Protein AF-A0A1V3MZX0-F1 (afdb_monomer_lite)

Secondary structure (DSSP, 8-state):
--HHHHHHHHHHHHHHTTGGG-S-HHHHHHHHHHHHHHHHHHHHHHHHTTS-THHHHHHHHHHHHHHHHTT--SSTT--HHHHHHHHHHHHHHHHHHHHHHHHHSSS-SS-TTTSSS--

Radius of gyration: 15.43 Å; chains: 1; bounding box: 36×32×39 Å

Structure (mmCIF, N/CA/C/O backbone):
data_AF-A0A1V3MZX0-F1
#
_entry.id   AF-A0A1V3MZX0-F1
#
loop_
_atom_site.group_PDB
_atom_site.id
_atom_site.type_symbol
_atom_site.label_atom_id
_atom_site.label_a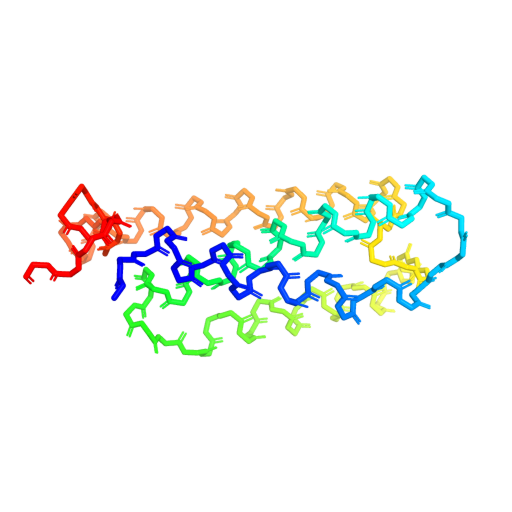lt_id
_atom_site.label_comp_id
_atom_site.label_asym_id
_atom_site.label_entity_id
_atom_site.label_seq_id
_atom_site.pdbx_PDB_ins_code
_atom_site.Cartn_x
_atom_site.Cartn_y
_atom_site.Cartn_z
_atom_site.occupancy
_atom_site.B_iso_or_equiv
_atom_site.auth_seq_id
_atom_site.auth_comp_id
_atom_site.auth_asym_id
_atom_site.auth_atom_id
_atom_site.pdbx_PDB_model_num
ATOM 1 N N . MET A 1 1 ? 1.255 9.428 15.762 1.00 76.06 1 MET A N 1
ATOM 2 C CA . MET A 1 1 ? 0.801 9.698 14.376 1.00 76.06 1 MET A CA 1
ATOM 3 C C . MET A 1 1 ? -0.528 8.984 14.148 1.00 76.06 1 MET A C 1
ATOM 5 O O . MET A 1 1 ? -0.740 7.953 14.776 1.00 76.06 1 MET A O 1
ATOM 9 N N . GLY A 1 2 ? -1.449 9.545 13.361 1.00 90.81 2 GLY A N 1
ATOM 10 C CA . GLY A 1 2 ? -2.635 8.816 12.887 1.00 90.81 2 GLY A CA 1
ATOM 11 C C . GLY A 1 2 ? -2.320 7.911 11.697 1.00 90.81 2 GLY A C 1
ATOM 12 O O . GLY A 1 2 ? -1.175 7.845 11.253 1.00 90.81 2 GLY A O 1
ATOM 13 N N . PHE A 1 3 ? -3.342 7.231 11.185 1.00 93.62 3 PHE A N 1
ATOM 14 C CA . PHE A 1 3 ? -3.218 6.271 10.091 1.00 93.62 3 PHE A CA 1
ATOM 15 C C . PHE A 1 3 ? -2.620 6.875 8.810 1.00 93.62 3 PHE A C 1
ATOM 17 O O . PHE A 1 3 ? -1.654 6.327 8.292 1.00 93.62 3 PHE A O 1
ATOM 24 N N . ILE A 1 4 ? -3.129 8.021 8.334 1.00 94.31 4 ILE A N 1
ATOM 25 C CA . ILE A 1 4 ? -2.672 8.660 7.085 1.00 94.31 4 ILE A CA 1
ATOM 26 C C . ILE A 1 4 ? -1.172 8.995 7.120 1.00 94.31 4 ILE A C 1
ATOM 28 O O . ILE A 1 4 ? -0.445 8.510 6.256 1.00 94.31 4 ILE A O 1
ATOM 32 N N . PRO A 1 5 ? -0.657 9.786 8.084 1.00 93.69 5 PRO A N 1
ATOM 33 C CA . PRO A 1 5 ? 0.763 10.133 8.078 1.00 93.69 5 PRO A CA 1
ATOM 34 C C . PRO A 1 5 ? 1.669 8.906 8.248 1.00 93.69 5 PRO A C 1
ATOM 36 O O . PRO A 1 5 ? 2.738 8.861 7.648 1.00 93.69 5 PRO A O 1
ATOM 39 N N . ALA A 1 6 ? 1.240 7.897 9.015 1.00 94.19 6 ALA A N 1
ATOM 40 C CA . ALA A 1 6 ? 2.012 6.669 9.189 1.00 94.19 6 ALA A CA 1
ATOM 41 C C . ALA A 1 6 ? 2.088 5.843 7.894 1.00 94.19 6 ALA A C 1
ATOM 43 O O . ALA A 1 6 ? 3.171 5.400 7.503 1.00 94.19 6 ALA A O 1
ATOM 44 N N . ILE A 1 7 ? 0.955 5.651 7.211 1.00 96.38 7 ILE A N 1
ATOM 45 C CA . ILE A 1 7 ? 0.919 4.822 6.008 1.00 96.38 7 ILE A CA 1
ATOM 46 C C . ILE A 1 7 ? 1.583 5.514 4.820 1.00 96.38 7 ILE A C 1
ATOM 48 O O . ILE A 1 7 ? 2.358 4.884 4.119 1.00 96.38 7 ILE A O 1
ATOM 52 N N . LEU A 1 8 ? 1.395 6.826 4.646 1.00 96.50 8 LEU A N 1
ATOM 53 C CA . LEU A 1 8 ? 2.046 7.554 3.554 1.00 96.50 8 LEU A CA 1
ATOM 54 C C . LEU A 1 8 ? 3.570 7.578 3.712 1.00 96.50 8 LEU A C 1
ATOM 56 O O . LEU A 1 8 ? 4.277 7.354 2.735 1.00 96.50 8 LEU A O 1
ATOM 60 N N . ALA A 1 9 ? 4.081 7.799 4.929 1.00 96.12 9 ALA A N 1
ATOM 61 C CA . ALA A 1 9 ? 5.523 7.798 5.174 1.00 96.12 9 ALA A CA 1
ATOM 62 C C . ALA A 1 9 ? 6.152 6.430 4.869 1.00 96.12 9 ALA A C 1
ATOM 64 O O . ALA A 1 9 ? 7.171 6.347 4.187 1.00 96.12 9 ALA A O 1
ATOM 65 N N . THR A 1 10 ? 5.521 5.350 5.337 1.00 96.00 10 THR A N 1
ATOM 66 C CA . THR A 1 10 ? 6.020 3.986 5.108 1.00 96.00 10 THR A CA 1
ATOM 67 C C . THR A 1 10 ? 5.904 3.568 3.644 1.00 96.00 10 THR A C 1
ATOM 69 O O . THR A 1 10 ? 6.866 3.037 3.092 1.00 96.00 10 THR A O 1
ATOM 72 N N . SER A 1 11 ? 4.785 3.870 2.982 1.00 97.94 11 SER A N 1
ATOM 73 C CA . SER A 1 11 ? 4.590 3.568 1.561 1.00 97.94 11 SER A CA 1
ATOM 74 C C . SER A 1 11 ? 5.523 4.353 0.650 1.00 97.94 11 SER A C 1
ATOM 76 O O . SER A 1 11 ? 5.980 3.808 -0.351 1.00 97.94 11 SER A O 1
ATOM 78 N N . PHE A 1 12 ? 5.867 5.593 1.006 1.00 98.12 12 PHE A N 1
ATO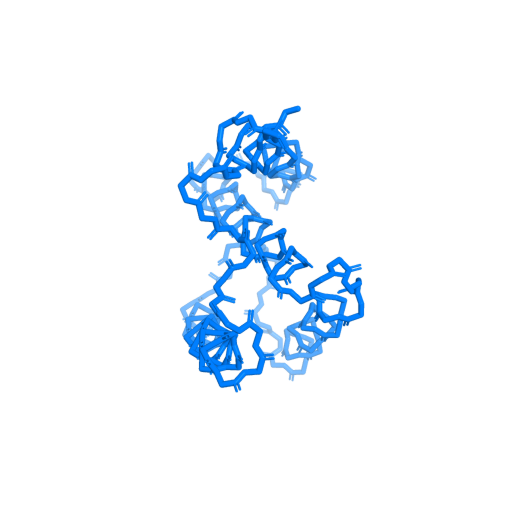M 79 C CA . PHE A 1 12 ? 6.831 6.387 0.247 1.00 98.12 12 PHE A CA 1
ATOM 80 C C . PHE A 1 12 ? 8.230 5.762 0.280 1.00 98.12 12 PHE A C 1
ATOM 82 O O . PHE A 1 12 ? 8.824 5.532 -0.770 1.00 98.12 12 PHE A O 1
ATOM 89 N N . VAL A 1 13 ? 8.729 5.411 1.472 1.00 98.06 13 VAL A N 1
ATOM 90 C CA . VAL A 1 13 ? 10.026 4.727 1.618 1.00 98.06 13 VAL A CA 1
ATOM 91 C C . VAL A 1 13 ? 10.016 3.388 0.882 1.00 98.06 13 VAL A C 1
ATOM 93 O O . VAL A 1 13 ? 10.955 3.084 0.152 1.00 98.06 13 VAL A O 1
ATOM 96 N N . PHE A 1 14 ? 8.942 2.608 1.020 1.00 97.38 14 PHE A N 1
ATOM 97 C CA . PHE A 1 14 ? 8.810 1.323 0.337 1.00 97.38 14 PHE A CA 1
ATOM 98 C C . PHE A 1 14 ? 8.875 1.464 -1.189 1.00 97.38 14 PHE A C 1
ATOM 100 O O . PHE A 1 14 ? 9.594 0.709 -1.837 1.00 97.38 14 PHE A O 1
ATOM 107 N N . ALA A 1 15 ? 8.178 2.446 -1.761 1.00 97.75 15 ALA A N 1
ATOM 108 C CA . ALA A 1 15 ? 8.179 2.678 -3.202 1.00 97.75 15 ALA A CA 1
ATOM 109 C C . ALA A 1 15 ? 9.548 3.139 -3.729 1.00 97.75 15 ALA A C 1
ATOM 111 O O . ALA A 1 15 ? 9.991 2.671 -4.775 1.00 97.75 15 ALA A O 1
ATOM 112 N N . LEU A 1 16 ? 10.265 3.988 -2.980 1.00 97.75 16 LEU A N 1
ATOM 113 C CA . LEU A 1 16 ? 11.635 4.388 -3.328 1.00 97.75 16 LEU A CA 1
ATOM 114 C C . LEU A 1 16 ? 12.587 3.191 -3.400 1.00 97.75 16 LEU A C 1
ATOM 116 O O . LEU A 1 16 ? 13.413 3.116 -4.307 1.00 97.75 16 LEU A O 1
ATOM 120 N N . LEU A 1 17 ? 12.439 2.230 -2.485 1.00 97.62 17 LEU A N 1
ATOM 121 C CA . LEU A 1 17 ? 13.242 1.007 -2.470 1.00 97.62 17 LEU A CA 1
ATOM 122 C C . LEU A 1 17 ? 12.987 0.089 -3.674 1.00 97.62 17 LEU A C 1
ATOM 124 O O . LEU A 1 17 ? 13.724 -0.874 -3.823 1.00 97.62 17 LEU A O 1
ATOM 128 N N . HIS A 1 18 ? 11.988 0.359 -4.520 1.00 96.12 18 HIS A N 1
ATOM 129 C CA . HIS A 1 18 ? 11.704 -0.421 -5.732 1.00 96.12 18 HIS A CA 1
ATOM 130 C C . HIS A 1 18 ? 12.189 0.250 -7.020 1.00 96.12 18 HIS A C 1
ATOM 132 O O . HIS A 1 18 ? 12.179 -0.381 -8.073 1.00 96.12 18 HIS A O 1
ATOM 138 N N . LEU A 1 19 ? 12.678 1.492 -6.959 1.00 96.38 19 LEU A N 1
ATOM 139 C CA . LEU A 1 19 ? 13.169 2.211 -8.140 1.00 96.38 19 LEU A CA 1
ATOM 140 C C . LEU A 1 19 ? 14.431 1.587 -8.763 1.00 96.38 19 LEU A C 1
ATOM 142 O O . LEU A 1 19 ? 14.828 1.988 -9.846 1.00 96.38 19 LEU A O 1
ATOM 146 N N . TYR A 1 20 ? 15.061 0.592 -8.130 1.00 95.25 20 TYR A N 1
ATOM 147 C CA . TYR A 1 20 ? 16.172 -0.145 -8.747 1.00 95.25 20 TYR A CA 1
ATOM 148 C C . TYR A 1 20 ? 15.733 -1.047 -9.916 1.00 95.25 20 TYR A C 1
ATOM 150 O O . TYR A 1 20 ? 16.590 -1.551 -10.635 1.00 95.25 20 TYR A O 1
ATOM 158 N N . GLN A 1 21 ? 14.425 -1.278 -10.092 1.00 92.69 21 GLN A N 1
ATOM 159 C CA . GLN A 1 21 ? 13.886 -2.215 -11.084 1.00 92.69 21 GLN A CA 1
ATOM 160 C C . GLN A 1 21 ? 13.963 -1.721 -12.535 1.00 92.69 21 GLN A C 1
ATOM 162 O O . GLN A 1 21 ? 13.803 -2.525 -13.443 1.00 92.69 21 GLN A O 1
ATOM 167 N N . SER A 1 22 ? 14.200 -0.431 -12.774 1.00 95.31 22 SER A N 1
ATOM 168 C CA . SER A 1 22 ? 14.344 0.113 -14.127 1.00 95.31 22 SER A CA 1
ATOM 169 C C . SER A 1 22 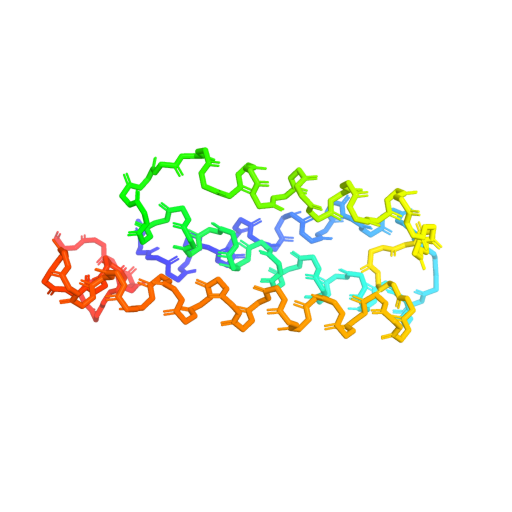? 15.270 1.330 -14.132 1.00 95.31 22 SER A C 1
ATOM 171 O O . SER A 1 22 ? 15.708 1.803 -13.085 1.00 95.31 22 SER A O 1
ATOM 173 N N . GLN A 1 23 ? 15.605 1.820 -15.320 1.00 94.75 23 GLN A N 1
ATOM 174 C CA . GLN A 1 23 ? 16.236 3.125 -15.543 1.00 94.75 23 GLN A CA 1
ATOM 175 C C . GLN A 1 23 ? 15.370 4.024 -16.442 1.00 94.75 23 GLN A C 1
ATOM 177 O O . GLN A 1 23 ? 15.693 5.197 -16.625 1.00 94.75 23 GLN A O 1
ATOM 182 N N . ASP A 1 24 ? 14.268 3.498 -16.989 1.00 95.81 24 ASP A N 1
ATOM 183 C CA . ASP A 1 24 ? 13.329 4.266 -17.798 1.00 95.81 24 ASP A CA 1
ATOM 184 C C . ASP A 1 24 ? 12.416 5.122 -16.895 1.00 95.81 24 ASP A C 1
ATOM 186 O O . ASP A 1 24 ? 11.753 4.583 -16.004 1.00 95.81 24 ASP A O 1
ATOM 190 N N . PRO A 1 25 ? 12.335 6.452 -17.093 1.00 95.19 25 PRO A N 1
ATOM 191 C CA . PRO A 1 25 ? 11.546 7.324 -16.223 1.00 95.19 25 PRO A CA 1
ATOM 192 C C . PRO A 1 25 ? 10.051 6.990 -16.166 1.00 95.19 25 PRO A C 1
ATOM 194 O O . PRO A 1 25 ? 9.424 7.180 -15.120 1.00 95.19 25 PRO A O 1
ATOM 197 N N . MET A 1 26 ? 9.465 6.518 -17.270 1.00 94.69 26 MET A N 1
ATOM 198 C CA . MET A 1 26 ? 8.047 6.167 -17.320 1.00 94.69 26 MET A CA 1
ATOM 199 C C . MET A 1 26 ? 7.796 4.873 -16.548 1.00 94.69 26 MET A C 1
ATOM 201 O O . MET A 1 26 ? 6.882 4.806 -15.723 1.00 94.69 26 MET A O 1
ATOM 205 N N . GLU A 1 27 ? 8.635 3.863 -16.758 1.00 93.38 27 GLU A N 1
ATOM 206 C CA . GLU A 1 27 ? 8.551 2.602 -16.028 1.00 93.38 27 GLU A CA 1
ATOM 207 C C . GLU A 1 27 ? 8.783 2.806 -14.526 1.00 93.38 27 GLU A C 1
ATOM 209 O O . GLU A 1 27 ? 8.029 2.287 -13.704 1.00 93.38 27 GLU A O 1
ATOM 214 N N . LEU A 1 28 ? 9.747 3.649 -14.147 1.00 96.38 28 LEU A N 1
ATOM 215 C CA . LEU A 1 28 ? 9.989 4.028 -12.754 1.00 96.38 28 LEU A CA 1
ATOM 216 C C . LEU A 1 28 ? 8.773 4.694 -12.106 1.00 96.38 28 LEU A C 1
ATOM 218 O O . LEU A 1 28 ? 8.445 4.383 -10.959 1.00 96.38 28 LEU A O 1
ATOM 222 N N . ALA A 1 29 ? 8.068 5.570 -12.827 1.00 96.31 29 ALA A N 1
ATOM 223 C CA . ALA A 1 29 ? 6.837 6.178 -12.328 1.00 96.31 29 ALA A CA 1
ATOM 224 C C . ALA A 1 29 ? 5.739 5.125 -12.084 1.00 96.31 29 ALA A C 1
ATOM 226 O O . ALA A 1 29 ? 5.019 5.198 -11.079 1.00 96.31 29 ALA A O 1
ATOM 227 N N . LEU A 1 30 ? 5.635 4.119 -12.959 1.00 94.25 30 LEU A N 1
ATOM 228 C CA . LEU A 1 30 ? 4.694 3.004 -12.816 1.00 94.25 30 LEU A CA 1
ATOM 229 C C . LEU A 1 30 ? 5.069 2.077 -11.654 1.00 94.25 30 LEU A C 1
ATOM 231 O O . LEU A 1 30 ? 4.197 1.740 -10.847 1.00 94.25 30 LEU A O 1
ATOM 235 N N . ILE A 1 31 ? 6.346 1.711 -11.518 1.00 95.38 31 ILE A N 1
ATOM 236 C CA . ILE A 1 31 ? 6.876 0.914 -10.402 1.00 95.38 31 ILE A CA 1
ATOM 237 C C . ILE A 1 31 ? 6.611 1.632 -9.080 1.00 95.38 31 ILE A C 1
ATOM 239 O O . ILE A 1 31 ? 6.041 1.040 -8.159 1.00 95.38 31 ILE A O 1
ATOM 243 N N . PHE A 1 32 ? 6.960 2.919 -8.992 1.00 97.56 32 PHE A N 1
ATOM 244 C CA . PHE A 1 32 ? 6.728 3.731 -7.801 1.00 97.56 32 PHE A CA 1
ATOM 245 C C . PHE A 1 32 ? 5.249 3.741 -7.427 1.00 97.56 32 PHE A C 1
ATOM 247 O O . PHE A 1 32 ? 4.885 3.388 -6.310 1.00 97.56 32 PHE A O 1
ATOM 254 N N . THR A 1 33 ? 4.380 4.105 -8.371 1.00 96.31 33 THR A N 1
ATOM 255 C CA . THR A 1 33 ? 2.940 4.236 -8.117 1.00 96.31 33 THR A CA 1
ATOM 256 C C . THR A 1 33 ? 2.333 2.901 -7.693 1.00 96.31 33 THR A C 1
ATOM 258 O O . THR A 1 33 ? 1.576 2.839 -6.724 1.00 96.31 33 THR A O 1
ATOM 261 N N . THR A 1 34 ? 2.703 1.813 -8.369 1.00 94.19 34 THR A N 1
ATOM 262 C CA . THR A 1 34 ? 2.188 0.472 -8.077 1.00 94.19 34 THR A CA 1
ATOM 263 C C . THR A 1 34 ? 2.616 -0.007 -6.694 1.00 94.19 34 THR A C 1
ATOM 265 O O . THR A 1 34 ? 1.783 -0.459 -5.907 1.00 94.19 34 THR A O 1
ATOM 268 N N . THR A 1 35 ? 3.901 0.112 -6.366 1.00 96.06 35 THR A N 1
ATOM 269 C CA . THR A 1 35 ? 4.447 -0.348 -5.080 1.00 96.06 35 THR A CA 1
ATOM 270 C C . THR A 1 35 ? 3.996 0.541 -3.923 1.00 96.06 35 THR A C 1
ATOM 272 O O . THR A 1 35 ? 3.673 0.029 -2.850 1.00 96.06 35 THR A O 1
ATOM 275 N N . PHE A 1 36 ? 3.860 1.850 -4.154 1.00 98.19 36 PHE A N 1
ATOM 276 C CA . PHE A 1 36 ? 3.280 2.799 -3.207 1.00 98.19 36 PHE A CA 1
ATOM 277 C C . PHE A 1 36 ? 1.836 2.425 -2.859 1.00 98.19 36 PHE A C 1
ATOM 279 O O . PHE A 1 36 ? 1.514 2.214 -1.689 1.00 98.19 36 PHE A O 1
ATOM 286 N N . LEU A 1 37 ? 0.965 2.286 -3.864 1.00 97.00 37 LEU A N 1
ATOM 287 C CA . LEU A 1 37 ? -0.443 1.932 -3.654 1.00 97.00 37 LEU A CA 1
ATOM 288 C C . LEU A 1 37 ? -0.596 0.526 -3.064 1.00 97.00 37 LEU A C 1
ATOM 290 O O . LEU A 1 37 ? -1.443 0.312 -2.195 1.00 97.00 37 LEU A O 1
ATOM 294 N N . GLY A 1 38 ? 0.253 -0.417 -3.480 1.00 95.81 38 GLY A N 1
ATOM 295 C CA . GLY A 1 38 ? 0.336 -1.746 -2.882 1.00 95.81 38 GLY A CA 1
ATOM 296 C C . GLY A 1 38 ? 0.653 -1.670 -1.390 1.00 95.81 38 GLY A C 1
ATOM 297 O O . GLY A 1 38 ? -0.073 -2.241 -0.578 1.00 95.81 38 GLY A O 1
ATOM 298 N N . SER A 1 39 ? 1.676 -0.905 -1.003 1.00 97.44 39 SER A N 1
ATOM 299 C CA . SER A 1 39 ? 2.036 -0.687 0.402 1.00 97.44 39 SER A CA 1
ATOM 300 C C . SER A 1 39 ? 0.890 -0.062 1.206 1.00 97.44 39 SER A C 1
ATOM 302 O O . SER A 1 39 ? 0.597 -0.531 2.309 1.00 97.44 39 SER A O 1
ATOM 304 N N . VAL A 1 40 ? 0.179 0.919 0.637 1.00 98.00 40 VAL A N 1
ATOM 305 C CA . VAL A 1 40 ? -1.013 1.512 1.266 1.00 98.00 40 VAL A CA 1
ATOM 306 C C . VAL A 1 40 ? -2.099 0.456 1.490 1.00 98.00 40 VAL A C 1
ATOM 308 O O . VAL A 1 40 ? -2.698 0.395 2.565 1.00 98.00 40 VAL A O 1
ATOM 311 N N . LEU A 1 41 ? -2.345 -0.424 0.518 1.00 97.19 41 LEU A N 1
ATOM 312 C CA . LEU A 1 41 ? -3.308 -1.511 0.679 1.00 97.19 41 LEU A CA 1
ATOM 313 C C . LEU A 1 41 ? -2.877 -2.494 1.776 1.00 97.19 41 LEU A C 1
ATOM 315 O O . LEU A 1 41 ? -3.676 -2.809 2.656 1.00 97.19 41 LEU A O 1
ATOM 319 N N . PHE A 1 42 ? -1.623 -2.953 1.766 1.00 97.19 42 PHE A N 1
ATOM 320 C CA . PHE A 1 42 ? -1.112 -3.890 2.771 1.00 97.19 42 PHE A CA 1
ATOM 321 C C . PHE A 1 42 ? -1.141 -3.298 4.185 1.00 97.19 42 PHE A C 1
ATOM 323 O O . PHE A 1 42 ? -1.565 -3.976 5.122 1.00 97.19 42 PHE A O 1
ATOM 330 N N . GLY A 1 43 ? -0.759 -2.029 4.352 1.00 97.00 43 GLY A N 1
ATOM 331 C CA . GLY A 1 43 ? -0.822 -1.338 5.641 1.00 97.00 43 GLY A CA 1
ATOM 332 C C . GLY A 1 43 ? -2.258 -1.119 6.132 1.00 97.00 43 GLY A C 1
ATOM 333 O O . GLY A 1 43 ? -2.539 -1.254 7.329 1.00 97.00 43 GLY A O 1
ATOM 334 N N . TRP A 1 44 ? -3.197 -0.851 5.218 1.00 97.25 44 TRP A N 1
ATOM 335 C CA . TRP A 1 44 ? -4.620 -0.789 5.546 1.00 97.25 44 TRP A CA 1
ATOM 336 C C . TRP A 1 44 ? -5.151 -2.154 5.992 1.00 97.25 44 TRP A C 1
ATOM 338 O O . TRP A 1 44 ? -5.741 -2.247 7.066 1.00 97.25 44 TRP A O 1
ATOM 348 N N . LEU A 1 45 ? -4.867 -3.226 5.245 1.00 97.12 45 LEU A N 1
ATOM 349 C CA . LEU A 1 45 ? -5.256 -4.591 5.611 1.00 97.12 45 LEU A CA 1
ATOM 350 C C . LEU A 1 45 ? -4.687 -4.997 6.969 1.00 97.12 45 LEU A C 1
ATOM 352 O O . LEU A 1 45 ? -5.426 -5.486 7.819 1.00 97.12 45 LEU A O 1
ATOM 356 N N . TYR A 1 46 ? -3.402 -4.741 7.209 1.00 96.69 46 TYR A N 1
ATOM 357 C CA . TYR A 1 46 ? -2.772 -4.976 8.505 1.00 96.69 46 TYR A CA 1
ATOM 358 C C . TYR A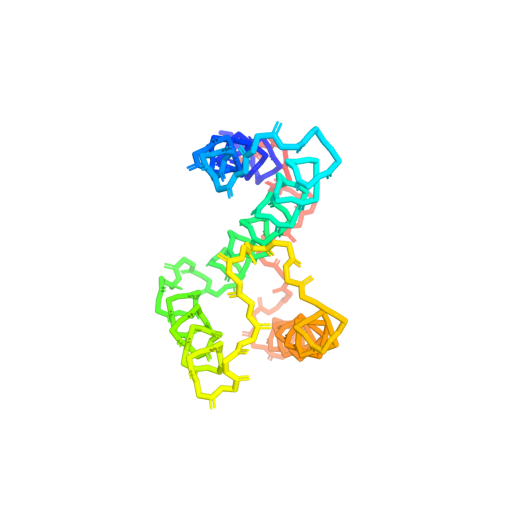 1 46 ? -3.561 -4.314 9.642 1.00 96.69 46 TYR A C 1
ATOM 360 O O . TYR A 1 46 ? -3.890 -4.960 10.638 1.00 96.69 46 TYR A O 1
ATOM 368 N N . THR A 1 47 ? -3.938 -3.048 9.464 1.00 95.19 47 THR A N 1
ATOM 369 C CA . THR A 1 47 ? -4.685 -2.281 10.467 1.00 95.19 47 THR A CA 1
ATOM 370 C C . THR A 1 47 ? -6.107 -2.818 10.654 1.00 95.19 47 THR A C 1
ATOM 372 O O . THR A 1 47 ? -6.524 -3.080 11.782 1.00 95.19 47 THR A O 1
ATOM 375 N N . GLU A 1 48 ? -6.848 -3.050 9.568 1.00 95.75 48 GLU A N 1
ATOM 376 C CA . GLU A 1 48 ? -8.240 -3.526 9.616 1.00 95.75 48 GLU A CA 1
ATOM 377 C C . GLU A 1 48 ? -8.383 -4.935 10.188 1.00 95.75 48 GLU A C 1
ATOM 379 O O . GLU A 1 48 ? -9.381 -5.282 10.831 1.00 95.75 48 GLU A O 1
ATOM 384 N N . TRP A 1 49 ? -7.343 -5.745 10.024 1.00 95.31 49 TRP A N 1
ATOM 385 C CA . TRP A 1 49 ? -7.261 -7.081 10.590 1.00 95.31 49 TRP A CA 1
ATOM 386 C C . TRP A 1 49 ? -6.649 -7.095 11.998 1.00 95.31 49 TRP A C 1
ATOM 388 O O . TRP A 1 49 ? -6.148 -8.128 12.434 1.00 95.31 49 TRP A O 1
ATOM 398 N N . LYS A 1 50 ? -6.768 -5.983 12.743 1.00 93.12 50 LYS A N 1
ATOM 399 C CA . LYS A 1 50 ? -6.311 -5.820 14.136 1.00 93.12 50 LYS A CA 1
ATOM 400 C C . LYS A 1 50 ? -4.813 -6.077 14.305 1.00 93.12 50 LYS A C 1
ATOM 402 O O . LYS A 1 50 ? -4.403 -6.751 15.245 1.00 93.12 50 LYS A O 1
ATOM 407 N N . PHE A 1 51 ? -4.010 -5.531 13.398 1.00 94.44 51 PHE A N 1
ATOM 408 C CA . PHE A 1 51 ? -2.555 -5.671 13.414 1.00 94.44 51 PHE A CA 1
ATOM 409 C C . PHE A 1 51 ? -2.096 -7.137 13.296 1.00 94.44 51 PHE A C 1
ATOM 411 O O . PHE A 1 51 ? -1.069 -7.533 13.841 1.00 94.44 51 PHE A O 1
ATOM 418 N N . ASN A 1 52 ? -2.857 -7.963 12.570 1.00 96.06 52 ASN A N 1
ATOM 419 C CA . ASN A 1 52 ? -2.451 -9.325 12.239 1.00 96.06 52 ASN A CA 1
ATOM 420 C C . ASN A 1 52 ? -1.574 -9.322 10.977 1.00 96.06 52 ASN A C 1
ATOM 422 O O . ASN A 1 52 ? -2.082 -9.159 9.867 1.00 96.06 52 ASN A O 1
ATOM 426 N N . ILE A 1 53 ? -0.267 -9.532 11.151 1.00 96.31 53 ILE A N 1
ATOM 427 C CA . ILE A 1 53 ? 0.723 -9.559 10.060 1.00 96.31 53 ILE A CA 1
ATOM 428 C C . ILE A 1 53 ? 0.516 -10.707 9.065 1.00 96.31 53 ILE A C 1
ATOM 430 O O . ILE A 1 53 ? 0.920 -10.597 7.912 1.00 96.31 53 ILE A O 1
ATOM 434 N N . TRP A 1 54 ? -0.136 -11.799 9.466 1.00 97.31 54 TRP A N 1
ATOM 435 C CA . TRP A 1 54 ? -0.284 -12.969 8.601 1.00 97.31 54 TRP A CA 1
ATOM 436 C C . TRP A 1 54 ? -1.223 -12.717 7.426 1.00 97.31 54 TRP A C 1
ATOM 438 O O . TRP A 1 54 ? -1.064 -13.338 6.384 1.00 97.31 54 TRP A O 1
ATOM 448 N N . VAL A 1 55 ? -2.164 -11.779 7.558 1.00 95.94 55 VAL A N 1
ATOM 449 C CA . VAL A 1 55 ? -3.089 -11.410 6.476 1.00 95.94 55 VAL A CA 1
ATOM 450 C C . VAL A 1 55 ? -2.348 -10.772 5.293 1.00 95.94 55 VAL A C 1
ATOM 452 O O . VAL A 1 55 ? -2.442 -11.315 4.191 1.00 95.94 55 VAL A O 1
ATOM 455 N N . PRO A 1 56 ? -1.589 -9.670 5.469 1.00 96.06 56 PRO A N 1
ATOM 456 C CA . PRO A 1 56 ? -0.807 -9.103 4.376 1.00 96.06 56 PRO A CA 1
ATOM 457 C C . PRO A 1 56 ? 0.304 -10.050 3.895 1.00 96.06 56 PRO A C 1
ATOM 459 O O . PRO A 1 56 ? 0.525 -10.124 2.690 1.00 96.06 56 PRO A O 1
ATOM 462 N N . ILE A 1 57 ? 0.950 -10.819 4.785 1.00 96.69 57 ILE A N 1
ATOM 463 C CA . ILE A 1 57 ? 1.975 -11.805 4.391 1.00 96.69 57 ILE A CA 1
ATOM 464 C C . ILE A 1 57 ? 1.380 -12.881 3.477 1.00 96.69 57 ILE A C 1
ATOM 466 O O . ILE A 1 57 ? 1.912 -13.121 2.398 1.00 96.69 57 ILE A O 1
ATOM 470 N N . ALA A 1 58 ? 0.269 -13.509 3.871 1.00 96.00 58 ALA A N 1
ATOM 471 C CA . ALA A 1 58 ? -0.364 -14.557 3.075 1.00 96.00 58 ALA A CA 1
ATOM 472 C C . ALA A 1 58 ? -0.834 -14.022 1.718 1.00 96.00 58 ALA A C 1
ATOM 474 O O . ALA A 1 58 ? -0.605 -14.664 0.696 1.00 96.00 58 ALA A O 1
ATOM 475 N N . LEU A 1 59 ? -1.430 -12.825 1.693 1.00 95.00 59 LEU A N 1
ATOM 476 C CA . LEU A 1 59 ? -1.813 -12.174 0.444 1.00 95.00 59 LEU A CA 1
ATOM 477 C C . LEU A 1 59 ? -0.600 -11.958 -0.468 1.00 95.00 59 LEU A C 1
ATOM 479 O O . LEU A 1 59 ? -0.663 -12.290 -1.647 1.00 95.00 59 LEU A O 1
ATOM 483 N N . HIS A 1 60 ? 0.504 -11.440 0.072 1.00 94.38 60 HIS A N 1
ATOM 484 C CA . HIS A 1 60 ? 1.708 -11.183 -0.711 1.00 94.38 60 HIS A CA 1
ATOM 485 C C . HIS A 1 60 ? 2.347 -12.477 -1.234 1.00 94.38 60 HIS A C 1
ATOM 487 O O . HIS A 1 60 ? 2.718 -12.546 -2.402 1.00 94.38 60 HIS A O 1
ATOM 493 N N . ILE A 1 61 ? 2.398 -13.532 -0.414 1.00 94.75 61 ILE A N 1
ATOM 494 C CA . ILE A 1 61 ? 2.864 -14.859 -0.840 1.00 94.75 61 ILE A CA 1
ATOM 495 C C . ILE A 1 61 ? 2.014 -15.385 -1.999 1.00 94.75 61 ILE A C 1
ATOM 497 O O . ILE A 1 61 ? 2.569 -15.871 -2.978 1.00 94.75 61 ILE A O 1
ATOM 501 N N . LEU A 1 62 ? 0.685 -15.271 -1.921 1.00 91.38 62 LEU A N 1
ATOM 502 C CA . LEU A 1 62 ? -0.211 -15.716 -2.993 1.00 91.38 62 LEU A CA 1
ATOM 503 C C . LEU A 1 62 ? -0.030 -14.899 -4.274 1.00 91.38 62 LEU A C 1
ATOM 505 O O . LEU A 1 62 ? -0.056 -15.466 -5.363 1.00 91.38 62 LEU A O 1
ATOM 509 N N . MET A 1 63 ? 0.190 -13.588 -4.151 1.00 90.56 63 MET A N 1
ATOM 510 C CA . MET A 1 63 ? 0.507 -12.736 -5.297 1.00 90.56 63 MET A CA 1
ATOM 511 C C . MET A 1 63 ? 1.823 -13.155 -5.957 1.00 90.56 63 MET A C 1
ATOM 513 O O . MET A 1 63 ? 1.850 -13.318 -7.171 1.00 90.56 63 MET A O 1
ATOM 517 N N . ASN A 1 64 ? 2.882 -13.396 -5.178 1.00 89.31 64 ASN A N 1
ATOM 518 C CA . ASN A 1 64 ? 4.168 -13.856 -5.710 1.00 89.31 64 ASN A CA 1
ATOM 519 C C . ASN A 1 64 ? 4.060 -15.256 -6.316 1.00 89.31 64 ASN A C 1
ATOM 521 O O . ASN A 1 64 ? 4.637 -15.517 -7.365 1.00 89.31 64 ASN A O 1
ATOM 525 N N . LEU A 1 65 ? 3.296 -16.153 -5.690 1.00 88.31 65 LEU A N 1
ATOM 526 C CA . LEU A 1 65 ? 3.037 -17.480 -6.234 1.00 88.31 65 LEU A CA 1
ATOM 527 C C . LEU A 1 65 ? 2.341 -17.387 -7.594 1.00 88.31 65 LEU A C 1
ATOM 529 O O . LEU A 1 65 ? 2.777 -18.034 -8.538 1.00 88.31 65 LEU A O 1
ATOM 533 N N . ALA A 1 66 ? 1.298 -16.562 -7.711 1.00 84.62 66 ALA A N 1
ATOM 534 C CA . ALA A 1 66 ? 0.642 -16.318 -8.990 1.00 84.62 66 ALA A CA 1
ATOM 535 C C . ALA A 1 66 ? 1.617 -15.710 -10.010 1.00 84.62 66 ALA A C 1
ATOM 537 O O . ALA A 1 66 ? 1.656 -16.152 -11.152 1.00 84.62 66 ALA A O 1
ATOM 538 N N . TRP A 1 67 ? 2.450 -14.756 -9.588 1.00 83.56 67 TRP A N 1
ATOM 539 C CA . TRP A 1 67 ? 3.461 -14.142 -10.449 1.00 83.56 67 TRP A CA 1
ATOM 540 C C . TRP A 1 67 ? 4.444 -15.166 -11.027 1.00 83.56 67 TRP A C 1
ATOM 542 O O . TRP A 1 67 ? 4.712 -15.144 -12.222 1.00 83.56 67 TRP A O 1
ATOM 552 N N . MET A 1 68 ? 4.932 -16.090 -10.192 1.00 84.81 68 MET A N 1
ATOM 553 C CA . MET A 1 68 ? 5.865 -17.148 -10.597 1.00 84.81 68 MET A CA 1
ATOM 554 C C . MET A 1 68 ? 5.200 -18.231 -11.454 1.00 84.81 68 MET A C 1
ATOM 556 O O . MET A 1 68 ? 5.806 -18.714 -12.402 1.00 84.81 68 MET A O 1
ATOM 560 N N . LEU A 1 69 ? 3.969 -18.639 -11.127 1.00 82.75 69 LEU A N 1
ATOM 561 C CA . LEU A 1 69 ? 3.266 -19.700 -11.862 1.00 82.75 69 LEU A CA 1
ATOM 562 C C . LEU A 1 69 ? 2.831 -19.267 -13.264 1.00 82.75 69 LEU A C 1
ATOM 564 O O . LEU A 1 69 ? 2.728 -20.113 -14.150 1.00 82.75 69 LEU A O 1
ATOM 568 N N . PHE A 1 70 ? 2.545 -17.979 -13.449 1.00 79.69 70 PHE A N 1
ATOM 569 C CA . PHE A 1 70 ? 2.054 -17.431 -14.712 1.00 79.69 70 PHE A CA 1
ATOM 570 C C . PHE A 1 70 ? 3.090 -16.581 -15.455 1.00 79.69 70 PHE A C 1
ATOM 572 O O . PHE A 1 70 ? 2.710 -15.936 -16.427 1.00 79.69 70 PHE A O 1
ATOM 579 N N . ASP A 1 71 ? 4.351 -16.589 -15.000 1.00 76.50 71 ASP A N 1
ATOM 580 C CA . ASP A 1 71 ? 5.494 -15.878 -15.598 1.00 76.50 71 ASP A CA 1
ATOM 581 C C . ASP A 1 71 ? 5.138 -14.448 -16.033 1.00 76.50 71 ASP A C 1
ATOM 583 O O . ASP A 1 71 ? 5.104 -14.095 -17.211 1.00 76.50 71 ASP A O 1
ATOM 587 N N . VAL A 1 72 ? 4.693 -13.661 -15.052 1.00 73.25 72 VAL A N 1
ATOM 588 C CA . VAL A 1 72 ? 3.869 -12.483 -15.325 1.00 73.25 72 VAL A CA 1
ATOM 589 C C . VAL A 1 72 ? 4.660 -11.316 -15.917 1.00 73.25 72 VAL A C 1
ATOM 591 O O . VAL A 1 72 ? 4.175 -10.730 -16.879 1.00 73.25 72 VAL A O 1
ATOM 594 N N . ASP A 1 73 ? 5.805 -10.933 -15.343 1.00 79.25 73 ASP A N 1
ATOM 595 C CA . ASP A 1 73 ? 6.702 -9.894 -15.886 1.00 79.25 73 ASP A CA 1
ATOM 596 C C . ASP A 1 73 ? 8.008 -9.772 -15.075 1.00 79.25 73 ASP A C 1
ATOM 598 O O . ASP A 1 73 ? 8.097 -10.287 -13.954 1.00 79.25 73 ASP A O 1
ATOM 602 N N . ASP A 1 74 ? 8.969 -9.004 -15.592 1.00 79.44 74 ASP A N 1
ATOM 603 C CA . ASP A 1 74 ? 10.262 -8.726 -14.952 1.00 79.44 74 ASP A CA 1
ATOM 604 C C . ASP A 1 74 ? 10.187 -7.617 -13.886 1.00 79.44 74 ASP A C 1
ATOM 606 O O . ASP A 1 74 ? 10.991 -7.595 -12.949 1.00 79.44 74 ASP A O 1
ATOM 610 N N . THR A 1 75 ? 9.223 -6.691 -13.987 1.00 82.81 75 THR A N 1
ATOM 611 C CA . THR A 1 75 ? 9.115 -5.540 -13.070 1.00 82.81 75 THR A CA 1
ATOM 612 C C . THR A 1 75 ? 7.769 -5.451 -12.362 1.00 82.81 75 THR A C 1
ATOM 614 O O . THR A 1 75 ? 6.746 -5.974 -12.805 1.00 82.81 75 THR A O 1
ATOM 617 N N . ALA A 1 76 ? 7.735 -4.737 -11.229 1.00 75.50 76 ALA A N 1
ATOM 618 C CA . ALA A 1 76 ? 6.510 -4.566 -10.450 1.00 75.50 76 ALA A CA 1
ATOM 619 C C . ALA A 1 76 ? 5.421 -3.781 -11.201 1.00 75.50 76 ALA A C 1
ATOM 621 O O . ALA A 1 76 ? 4.251 -3.874 -10.818 1.00 75.50 76 ALA A O 1
ATOM 622 N N . ALA A 1 77 ? 5.764 -3.034 -12.259 1.00 78.62 77 ALA A N 1
ATOM 623 C CA . ALA A 1 77 ? 4.773 -2.414 -13.137 1.00 78.62 77 ALA A CA 1
ATOM 624 C C . ALA A 1 77 ? 3.827 -3.488 -13.704 1.00 78.62 77 ALA A C 1
ATOM 626 O O . ALA A 1 77 ? 2.602 -3.381 -13.542 1.00 78.62 77 ALA A O 1
ATOM 627 N N . GLY A 1 78 ? 4.413 -4.577 -14.209 1.00 80.06 78 GLY A N 1
ATOM 628 C CA . GLY A 1 78 ? 3.728 -5.724 -14.789 1.00 80.06 78 GLY A CA 1
ATOM 629 C C . GLY A 1 78 ? 3.010 -5.414 -16.101 1.00 80.06 78 GLY A C 1
ATOM 630 O O . GLY A 1 78 ? 2.617 -4.279 -16.375 1.00 80.06 78 GLY A O 1
ATOM 631 N N . ASN A 1 79 ? 2.749 -6.455 -16.883 1.00 81.62 79 ASN A N 1
ATOM 632 C CA . ASN A 1 79 ? 1.993 -6.349 -18.124 1.00 81.62 79 ASN A CA 1
ATOM 633 C C . ASN A 1 79 ? 0.474 -6.194 -17.896 1.00 81.62 79 ASN A C 1
ATOM 635 O O . ASN A 1 79 ? -0.043 -6.072 -16.779 1.00 81.62 79 ASN A O 1
ATOM 639 N N . TRP A 1 80 ? -0.284 -6.195 -18.991 1.00 78.62 80 TRP A N 1
ATOM 640 C CA . TRP A 1 80 ? -1.740 -6.060 -18.953 1.00 78.62 80 TRP A CA 1
ATOM 6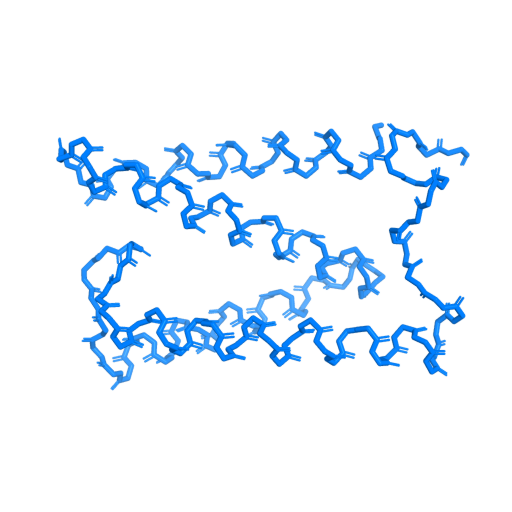41 C C . TRP A 1 80 ? -2.431 -7.172 -18.143 1.00 78.62 80 TRP A C 1
ATOM 643 O O . TRP A 1 80 ? -3.320 -6.890 -17.336 1.00 78.62 80 TRP A O 1
ATOM 653 N N . TYR A 1 81 ? -1.995 -8.426 -18.297 1.00 77.06 81 TYR A N 1
ATOM 654 C CA . TYR A 1 81 ? -2.552 -9.564 -17.560 1.00 77.06 81 TYR A CA 1
ATOM 655 C C . TYR A 1 81 ? -2.246 -9.468 -16.061 1.00 77.06 81 TYR A C 1
ATOM 657 O O . TYR A 1 81 ? -3.147 -9.668 -15.241 1.00 77.06 81 TYR A O 1
ATOM 665 N N . ALA A 1 82 ? -1.023 -9.063 -15.704 1.00 79.12 82 ALA A N 1
ATOM 666 C CA . ALA A 1 82 ? -0.603 -8.781 -14.331 1.00 79.12 82 ALA A CA 1
ATOM 667 C C . ALA A 1 82 ? -1.573 -7.822 -13.637 1.00 79.12 82 ALA A C 1
ATOM 669 O O . ALA A 1 82 ? -2.045 -8.058 -12.521 1.00 79.12 82 ALA A O 1
ATOM 670 N N . ASN A 1 83 ? -1.895 -6.735 -14.335 1.00 83.31 83 ASN A N 1
ATOM 671 C CA . ASN A 1 83 ? -2.757 -5.685 -13.829 1.00 83.31 83 ASN A CA 1
ATOM 672 C C . ASN A 1 83 ? -4.205 -6.161 -13.656 1.00 83.31 83 ASN A C 1
ATOM 674 O O . ASN A 1 83 ? -4.823 -5.826 -12.648 1.00 83.31 83 ASN A O 1
ATOM 678 N N . ILE A 1 84 ? -4.734 -7.012 -14.542 1.00 84.62 84 ILE A N 1
ATOM 679 C CA . ILE A 1 84 ? -6.072 -7.609 -14.368 1.00 84.62 84 ILE A CA 1
ATOM 680 C C . ILE A 1 84 ? -6.139 -8.446 -13.084 1.00 84.62 84 ILE A C 1
ATOM 682 O O . ILE A 1 84 ? -7.015 -8.218 -12.245 1.00 84.62 84 ILE A O 1
ATOM 686 N N . PHE A 1 85 ? -5.207 -9.386 -12.889 1.00 83.50 85 PHE A N 1
ATOM 687 C CA . PHE A 1 85 ? -5.182 -10.223 -11.682 1.00 83.50 85 PHE A CA 1
ATOM 688 C C . PHE A 1 85 ? -4.970 -9.396 -10.412 1.00 83.50 85 PHE A C 1
ATOM 690 O O . PHE A 1 85 ? -5.576 -9.676 -9.372 1.00 83.50 85 PHE A O 1
ATOM 697 N N . ARG A 1 86 ? -4.170 -8.330 -10.502 1.00 87.81 86 ARG A N 1
ATOM 698 C CA . ARG A 1 86 ? -3.989 -7.346 -9.433 1.00 87.81 86 ARG A CA 1
ATOM 699 C C . ARG A 1 86 ? -5.309 -6.665 -9.082 1.00 87.81 86 ARG A C 1
ATOM 701 O O . ARG A 1 86 ? -5.695 -6.691 -7.917 1.00 87.81 86 ARG A O 1
ATOM 708 N N . PHE A 1 87 ? -6.041 -6.123 -10.056 1.00 88.44 87 PHE A N 1
ATOM 709 C CA . PHE A 1 87 ? -7.334 -5.479 -9.801 1.00 88.44 87 PHE A CA 1
ATOM 710 C C . PHE A 1 87 ? -8.361 -6.443 -9.202 1.00 88.44 87 PHE A C 1
ATOM 712 O O . PHE A 1 87 ? -9.059 -6.069 -8.259 1.00 88.44 87 PHE A O 1
ATOM 719 N N . LEU A 1 88 ? -8.414 -7.693 -9.673 1.00 89.56 88 LEU A N 1
ATOM 720 C CA . LEU A 1 88 ? -9.277 -8.727 -9.093 1.00 89.56 88 LEU A CA 1
ATOM 721 C C . LEU A 1 88 ? -8.912 -9.012 -7.632 1.00 89.56 88 LEU A C 1
ATOM 723 O O . LEU A 1 88 ? -9.782 -9.009 -6.762 1.00 89.56 88 LEU A O 1
ATOM 727 N N . THR A 1 89 ? -7.622 -9.188 -7.346 1.00 90.38 89 THR A N 1
ATOM 728 C CA . THR A 1 89 ? -7.113 -9.421 -5.987 1.00 90.38 89 THR A CA 1
ATOM 729 C C . THR A 1 89 ? -7.460 -8.259 -5.053 1.00 90.38 89 THR A C 1
ATOM 731 O O . THR A 1 89 ? -7.965 -8.474 -3.948 1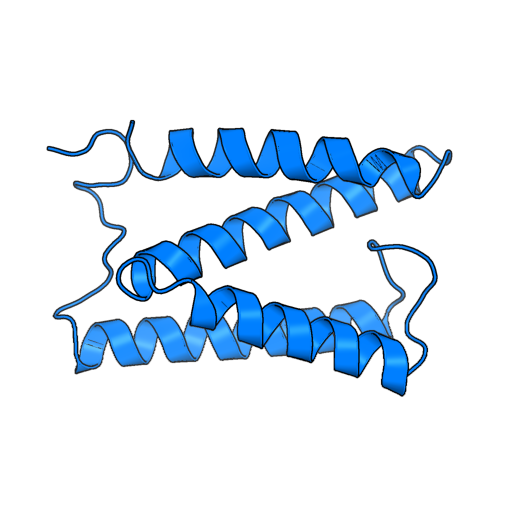.00 90.38 89 THR A O 1
ATOM 734 N N . ILE A 1 90 ? -7.261 -7.020 -5.515 1.00 93.38 90 ILE A N 1
ATOM 735 C CA . ILE A 1 90 ? -7.605 -5.794 -4.784 1.00 93.38 90 ILE A CA 1
ATOM 736 C C . ILE A 1 90 ? -9.111 -5.749 -4.496 1.00 93.38 90 ILE A C 1
ATOM 738 O O . ILE A 1 90 ? -9.518 -5.540 -3.351 1.00 93.38 90 ILE A O 1
ATOM 742 N N . ALA A 1 91 ? -9.950 -5.984 -5.506 1.00 93.75 91 ALA A N 1
ATOM 743 C CA . ALA A 1 91 ? -11.401 -5.958 -5.354 1.00 93.75 91 ALA A CA 1
ATOM 744 C C . ALA A 1 91 ? -11.885 -7.003 -4.337 1.00 93.75 91 ALA A C 1
ATOM 746 O O . ALA A 1 91 ? -12.690 -6.682 -3.456 1.00 93.75 91 ALA A O 1
ATOM 747 N N . ILE A 1 92 ? -11.357 -8.228 -4.409 1.00 94.56 92 ILE A N 1
ATOM 748 C CA . ILE A 1 92 ? -11.691 -9.317 -3.484 1.00 94.56 92 ILE A CA 1
ATOM 749 C C . ILE A 1 92 ? -11.291 -8.945 -2.055 1.00 94.56 92 ILE A C 1
ATOM 751 O O . ILE A 1 92 ? -12.120 -9.032 -1.144 1.00 94.56 92 ILE A O 1
ATOM 755 N N . VAL A 1 93 ? -10.049 -8.500 -1.839 1.00 95.44 93 VAL A N 1
ATOM 756 C CA . VAL A 1 93 ? -9.544 -8.269 -0.481 1.00 95.44 93 VAL A CA 1
ATOM 757 C C . VAL A 1 93 ? -10.197 -7.059 0.189 1.00 95.44 93 VAL A C 1
ATOM 759 O O . VAL A 1 93 ? -10.509 -7.121 1.382 1.00 95.44 93 VAL A O 1
ATOM 762 N N . ILE A 1 94 ? -10.485 -5.989 -0.562 1.00 95.88 94 ILE A N 1
ATOM 763 C CA . ILE A 1 94 ? -11.233 -4.833 -0.047 1.00 95.88 94 ILE A CA 1
ATOM 764 C C . ILE A 1 94 ? -12.653 -5.259 0.319 1.00 95.88 94 ILE A C 1
ATOM 766 O O . ILE A 1 94 ? -13.099 -5.009 1.441 1.00 95.88 94 ILE A O 1
ATOM 770 N N . THR A 1 95 ? -13.348 -5.943 -0.594 1.00 96.00 95 THR A N 1
ATOM 771 C CA . THR A 1 95 ? -14.736 -6.378 -0.381 1.00 96.00 95 THR A CA 1
ATOM 772 C C . THR A 1 95 ? -14.841 -7.279 0.843 1.00 96.00 95 THR A C 1
ATOM 774 O O . THR A 1 95 ? -15.662 -7.034 1.730 1.00 96.00 95 THR A O 1
ATOM 777 N N . TRP A 1 96 ? -13.967 -8.282 0.950 1.00 95.19 96 TRP A N 1
ATOM 778 C CA . TRP A 1 96 ? -13.949 -9.187 2.092 1.00 95.19 96 TRP A CA 1
ATOM 779 C C . TRP A 1 96 ? -13.645 -8.446 3.397 1.00 95.19 96 TRP A C 1
ATOM 781 O O . TRP A 1 96 ? -14.378 -8.603 4.378 1.00 95.19 96 TRP A O 1
ATOM 791 N N . THR A 1 97 ? -12.625 -7.586 3.409 1.00 95.75 97 THR A N 1
ATOM 792 C CA . THR A 1 97 ? -12.246 -6.820 4.605 1.00 95.75 97 THR A CA 1
ATOM 793 C C . THR A 1 97 ? -13.398 -5.942 5.091 1.00 95.75 97 THR A C 1
ATOM 795 O O . THR A 1 97 ? -13.736 -5.979 6.275 1.00 95.75 97 THR A O 1
ATOM 798 N N . VAL A 1 98 ? -14.081 -5.231 4.188 1.00 95.06 98 VAL A N 1
ATOM 799 C CA . VAL A 1 98 ? -15.231 -4.380 4.532 1.00 95.06 98 VAL A CA 1
ATOM 800 C C . VAL A 1 98 ? -16.417 -5.203 5.043 1.00 95.06 98 VAL A C 1
ATOM 802 O O . VAL A 1 98 ? -17.023 -4.837 6.053 1.00 95.06 98 VAL A O 1
ATOM 805 N N . ILE A 1 99 ? -16.756 -6.321 4.391 1.00 94.69 99 ILE A N 1
ATOM 806 C CA . ILE A 1 99 ? -17.853 -7.202 4.830 1.00 94.69 99 ILE A CA 1
ATOM 807 C C . ILE A 1 99 ? -17.568 -7.753 6.228 1.00 94.69 99 ILE A C 1
ATOM 809 O O . ILE A 1 99 ? -18.436 -7.704 7.103 1.00 94.69 99 ILE A O 1
ATOM 813 N N . LYS A 1 100 ? -16.350 -8.250 6.461 1.00 93.88 100 LYS A N 1
ATOM 814 C CA . LYS A 1 100 ? -15.934 -8.777 7.762 1.00 93.88 100 LYS A CA 1
ATOM 815 C C . LYS A 1 100 ? -15.980 -7.692 8.837 1.00 93.88 100 LYS A C 1
ATOM 817 O O . LYS A 1 100 ? -16.535 -7.931 9.907 1.00 93.88 100 LYS A O 1
ATOM 822 N N . ALA A 1 101 ? -15.447 -6.505 8.553 1.00 92.25 101 ALA A N 1
ATOM 823 C CA . ALA A 1 101 ? -15.438 -5.387 9.491 1.00 92.25 101 ALA A CA 1
ATOM 824 C C . ALA A 1 101 ? -16.860 -5.013 9.943 1.00 92.25 101 ALA A C 1
ATOM 826 O O . ALA A 1 101 ? -17.113 -4.860 11.139 1.00 92.25 101 ALA A O 1
ATOM 827 N N . LYS A 1 102 ? -17.813 -4.969 9.001 1.00 89.12 102 LYS A N 1
ATOM 828 C CA . LYS A 1 102 ? -19.234 -4.722 9.294 1.00 89.12 102 LYS A CA 1
ATOM 829 C C . LYS A 1 102 ? -19.883 -5.838 10.115 1.00 89.12 102 LYS A C 1
ATOM 831 O O . LYS A 1 102 ? -20.665 -5.539 11.007 1.00 89.12 102 LYS A O 1
ATOM 836 N N . ARG A 1 103 ? -19.579 -7.106 9.819 1.00 87.81 103 ARG A N 1
ATOM 837 C CA . ARG A 1 103 ? -20.221 -8.265 10.470 1.00 87.81 103 ARG A CA 1
ATOM 838 C C . ARG A 1 103 ? -19.644 -8.609 11.842 1.00 87.81 103 ARG A C 1
ATOM 840 O O . ARG A 1 103 ? -20.373 -9.124 12.676 1.00 87.81 103 ARG A O 1
ATOM 847 N N . MET A 1 104 ? -18.349 -8.382 12.062 1.00 80.69 104 MET A N 1
ATOM 848 C CA . MET A 1 104 ? -17.634 -8.931 13.222 1.00 80.69 104 MET A CA 1
ATOM 849 C C . MET A 1 104 ? -16.993 -7.876 14.128 1.00 80.69 104 MET A C 1
ATOM 851 O O . MET A 1 104 ? -16.723 -8.167 15.289 1.00 80.69 104 MET A O 1
ATOM 855 N N . HIS A 1 105 ? -16.655 -6.689 13.613 1.00 72.81 105 HIS A N 1
ATOM 856 C CA . HIS A 1 105 ? -15.796 -5.725 14.319 1.00 72.81 105 HIS A CA 1
ATOM 857 C C . HIS A 1 105 ? -16.504 -4.397 14.651 1.00 72.81 105 HIS A C 1
ATOM 859 O O . HIS A 1 105 ? -15.838 -3.447 15.054 1.00 72.81 105 HIS A O 1
ATOM 865 N N . ASN A 1 106 ? -17.832 -4.315 14.495 1.00 81.69 106 ASN A N 1
ATOM 866 C CA . ASN A 1 106 ? -18.614 -3.075 14.625 1.00 81.69 106 ASN A CA 1
ATOM 867 C C . ASN A 1 106 ? -18.114 -1.930 13.716 1.00 81.69 106 ASN A C 1
ATOM 869 O O . ASN A 1 106 ? -18.286 -0.755 14.035 1.00 81.69 106 ASN A O 1
ATOM 873 N N . GLY A 1 107 ? -17.507 -2.268 12.573 1.00 88.75 107 GLY A N 1
ATOM 874 C CA . GLY A 1 107 ? -16.961 -1.312 11.610 1.00 88.75 107 GLY A CA 1
ATOM 875 C C . GLY A 1 107 ? -15.447 -1.418 11.414 1.00 88.75 107 GLY A C 1
ATOM 876 O O . GLY A 1 107 ? -14.797 -2.355 11.879 1.00 88.75 107 GLY A O 1
ATOM 877 N N . LEU A 1 108 ? -14.907 -0.458 10.659 1.00 92.12 108 LEU A N 1
ATOM 878 C CA . LEU A 1 108 ? -13.487 -0.373 10.307 1.00 92.12 108 LEU A CA 1
ATOM 879 C C . LEU A 1 108 ? -12.650 0.198 11.465 1.00 92.12 108 LEU A C 1
ATOM 881 O O . LEU A 1 108 ? -13.079 1.113 12.177 1.00 92.12 108 LEU A O 1
ATOM 885 N N . GLN A 1 109 ? -11.434 -0.324 11.625 1.00 91.38 109 GLN A N 1
ATOM 886 C CA . GLN A 1 109 ? -10.433 0.169 12.577 1.00 91.38 109 GLN A CA 1
ATOM 887 C C . GLN A 1 109 ? -9.955 1.573 12.184 1.00 91.38 109 GLN A C 1
ATOM 889 O O . GLN A 1 109 ? -9.804 2.455 13.040 1.00 91.38 109 GLN A O 1
ATOM 894 N N . VAL A 1 110 ? -9.762 1.812 10.885 1.00 91.62 110 VAL A N 1
ATOM 895 C CA . VAL A 1 110 ? -9.489 3.141 10.344 1.00 91.62 110 VAL A CA 1
ATOM 896 C C . VAL A 1 110 ? -10.809 3.889 10.186 1.00 91.62 110 VAL A C 1
ATOM 898 O O . VAL A 1 110 ? -11.669 3.544 9.378 1.00 91.62 110 VAL A O 1
ATOM 901 N N . ASN A 1 111 ? -10.978 4.945 10.974 1.00 90.19 111 ASN A N 1
ATOM 902 C CA . ASN A 1 111 ? -12.159 5.797 10.965 1.00 90.19 111 ASN A CA 1
ATOM 903 C C . ASN A 1 111 ? -11.765 7.251 11.254 1.00 90.19 111 ASN A C 1
ATOM 905 O O . ASN A 1 111 ? -10.606 7.553 11.534 1.00 90.19 111 ASN A O 1
ATOM 909 N N . ARG A 1 112 ? -12.738 8.172 11.225 1.00 86.44 112 ARG A N 1
ATOM 910 C CA . ARG A 1 112 ? -12.494 9.618 11.386 1.00 86.44 112 ARG A CA 1
ATOM 911 C C . ARG A 1 112 ? -11.661 9.988 12.621 1.00 86.44 112 ARG A C 1
ATOM 913 O O . ARG A 1 112 ? -10.934 10.974 12.567 1.00 86.44 112 ARG A O 1
ATOM 920 N N . LYS A 1 113 ? -11.735 9.204 13.703 1.00 87.00 113 LYS A N 1
ATOM 921 C CA . LYS A 1 113 ? -10.980 9.445 14.942 1.00 87.00 113 LYS A CA 1
ATOM 922 C C . LYS A 1 113 ? -9.529 8.970 14.871 1.00 87.00 113 LYS A C 1
ATOM 924 O O . LYS A 1 113 ? -8.721 9.445 15.653 1.00 87.00 113 LYS A O 1
ATOM 929 N N . THR A 1 114 ? -9.196 8.043 13.973 1.00 87.62 114 THR A N 1
ATOM 930 C CA . THR A 1 114 ? -7.859 7.432 13.862 1.00 87.62 114 THR A CA 1
ATOM 931 C C . THR A 1 114 ? -7.072 7.898 12.631 1.00 87.62 114 THR A C 1
ATOM 933 O O . THR A 1 114 ? -5.871 7.641 12.553 1.00 87.62 114 THR A O 1
ATOM 936 N N . LEU A 1 115 ? -7.699 8.641 11.705 1.00 89.62 115 LEU A N 1
ATOM 937 C CA . LEU A 1 115 ? -7.075 9.114 10.457 1.00 89.62 115 LEU A CA 1
ATOM 938 C C . LEU A 1 115 ? -5.805 9.950 10.677 1.00 89.62 115 LEU A C 1
ATOM 940 O O . LEU A 1 115 ? -4.775 9.660 10.075 1.00 89.62 115 LEU A O 1
ATOM 944 N N . TRP A 1 116 ? -5.866 10.971 11.536 1.00 88.12 116 TRP A N 1
ATOM 945 C CA . TRP A 1 116 ? -4.812 11.998 11.634 1.00 88.12 116 TRP A CA 1
ATOM 946 C C . TRP A 1 116 ? -4.004 11.938 12.930 1.00 88.12 116 TRP A C 1
ATOM 948 O O . TRP A 1 116 ? -2.781 12.094 12.917 1.00 88.12 116 TRP A O 1
ATOM 958 N N . ARG A 1 117 ? -4.663 11.633 14.050 1.00 82.12 117 ARG A N 1
ATOM 959 C CA . ARG A 1 117 ? -4.041 11.454 15.364 1.00 82.12 117 ARG A CA 1
ATOM 960 C C . ARG A 1 117 ? -4.794 10.366 16.115 1.00 82.12 117 ARG A C 1
ATOM 962 O O . ARG A 1 117 ? -6.015 10.355 16.076 1.00 82.12 117 ARG A O 1
ATOM 969 N N . LYS A 1 118 ? -4.079 9.468 16.794 1.00 64.69 118 LYS A N 1
ATOM 970 C CA . LYS A 1 118 ? -4.701 8.532 17.735 1.00 64.69 118 LYS A CA 1
ATOM 971 C C . LYS A 1 118 ? -5.176 9.356 18.939 1.00 64.69 118 LYS A C 1
ATOM 973 O O . LYS A 1 118 ? -4.336 9.963 19.602 1.00 64.69 118 LYS A O 1
ATOM 978 N N . SER A 1 119 ? -6.493 9.496 19.092 1.00 58.41 119 SER A N 1
ATOM 979 C CA . SER A 1 119 ? -7.114 10.111 20.273 1.00 58.41 119 SER A CA 1
ATOM 980 C C . SER A 1 119 ? -7.048 9.185 21.475 1.00 58.41 119 SER A C 1
ATOM 982 O O . SER A 1 119 ? -6.974 7.953 21.263 1.00 58.41 119 SER A O 1
#

Sequence (119 aa):
MGFIPAILATSFVFALLHLYQSQDPMELALIFTTTFLGSVLFGWLYTEWKFNIWVPIALHILMNLAWMLFDVDDTAAGNWYANIFRFLTIAIVITWTVIKAKRMHNGLQVNRKTLWRKS

pLDDT: mean 90.76, std 7.6, range [58.41, 98.19]

Foldseek 3Di:
DFDAVVQQVVLQVQLVVQLVLDPDPVVSVLSSVLSSVLSSLLSQLCQLVVNDNVRSVVLVVVLVVCCVVVVFDSGSSTDPVNVVVVVVSSVVSVVVSQVCCVPPVVGGSDDPCRHPDPD